Protein AF-A0AAD4SGM9-F1 (afdb_monomer_lite)

Structure (mmCIF, N/CA/C/O backbone):
data_AF-A0AAD4SGM9-F1
#
_entry.id   AF-A0AAD4SGM9-F1
#
loop_
_atom_site.group_PDB
_atom_site.id
_atom_site.type_symbol
_atom_site.label_atom_id
_atom_site.label_alt_id
_atom_site.label_comp_id
_atom_site.label_asym_id
_atom_site.label_entity_id
_atom_site.label_seq_id
_atom_site.pdbx_PDB_ins_code
_atom_site.Cartn_x
_atom_site.Cartn_y
_atom_site.Cartn_z
_atom_site.occupancy
_atom_site.B_iso_or_equiv
_atom_site.auth_seq_id
_atom_site.auth_comp_id
_atom_site.auth_asym_id
_atom_site.auth_atom_id
_atom_site.pdbx_PDB_model_num
ATOM 1 N N . MET A 1 1 ? 13.189 11.223 -0.824 1.00 64.12 1 MET A N 1
ATOM 2 C CA . MET A 1 1 ? 12.461 10.215 -1.635 1.00 64.12 1 MET A CA 1
ATOM 3 C C . MET A 1 1 ? 12.218 8.925 -0.854 1.00 64.12 1 MET A C 1
ATOM 5 O O . MET A 1 1 ? 11.061 8.575 -0.676 1.00 64.12 1 MET A O 1
ATOM 9 N N . ALA A 1 2 ? 13.253 8.268 -0.309 1.00 76.12 2 ALA A N 1
ATOM 10 C CA . ALA A 1 2 ? 13.083 7.045 0.494 1.00 76.12 2 ALA A CA 1
ATOM 11 C C . ALA A 1 2 ? 12.169 7.223 1.727 1.00 76.12 2 ALA A C 1
ATOM 13 O O . ALA A 1 2 ? 11.315 6.381 1.979 1.00 76.12 2 ALA A O 1
ATOM 14 N N . GLU A 1 3 ? 12.284 8.343 2.451 1.00 84.44 3 GLU A N 1
ATOM 15 C CA . GLU A 1 3 ? 11.431 8.626 3.621 1.00 84.44 3 GLU A CA 1
ATOM 16 C C . GLU A 1 3 ? 9.948 8.777 3.267 1.00 84.44 3 GLU A C 1
ATOM 18 O O . GLU A 1 3 ? 9.076 8.388 4.036 1.00 84.44 3 GLU A O 1
ATOM 23 N N . GLN A 1 4 ? 9.649 9.309 2.082 1.00 86.50 4 GLN A N 1
ATOM 24 C CA . GLN A 1 4 ? 8.273 9.518 1.646 1.00 86.50 4 GLN A CA 1
ATOM 25 C C . GLN A 1 4 ? 7.598 8.180 1.314 1.00 86.50 4 GLN A C 1
ATOM 27 O O . GLN A 1 4 ? 6.468 7.936 1.729 1.00 86.50 4 GLN A O 1
ATOM 32 N N . LEU A 1 5 ? 8.318 7.281 0.634 1.00 86.50 5 LEU A N 1
ATOM 33 C CA . LEU A 1 5 ? 7.852 5.916 0.372 1.00 86.50 5 LEU A CA 1
ATOM 34 C C . LEU A 1 5 ? 7.691 5.112 1.663 1.00 86.50 5 LEU A C 1
ATOM 36 O O . LEU A 1 5 ? 6.712 4.388 1.808 1.00 86.50 5 LEU A O 1
ATOM 40 N N . ASP A 1 6 ? 8.598 5.283 2.625 1.00 86.44 6 ASP A N 1
ATOM 41 C CA . ASP A 1 6 ? 8.473 4.655 3.941 1.00 86.44 6 ASP A CA 1
ATOM 42 C C . ASP A 1 6 ? 7.183 5.090 4.660 1.00 86.44 6 ASP A C 1
ATOM 44 O O . ASP A 1 6 ? 6.452 4.244 5.179 1.00 86.44 6 ASP A O 1
ATOM 48 N N . MET A 1 7 ? 6.834 6.383 4.617 1.00 88.19 7 MET A N 1
ATOM 49 C CA . MET A 1 7 ? 5.556 6.875 5.151 1.00 88.19 7 MET A CA 1
ATOM 50 C C . MET A 1 7 ? 4.350 6.278 4.416 1.00 88.19 7 MET A C 1
ATOM 52 O O . MET A 1 7 ? 3.395 5.839 5.062 1.00 88.19 7 MET A O 1
ATOM 56 N N . ILE A 1 8 ? 4.401 6.214 3.082 1.00 90.25 8 ILE A N 1
ATOM 57 C CA . ILE A 1 8 ? 3.328 5.619 2.275 1.00 90.25 8 ILE A CA 1
ATOM 58 C C . ILE A 1 8 ? 3.147 4.144 2.645 1.00 90.25 8 ILE A C 1
ATOM 60 O O . ILE A 1 8 ? 2.029 3.729 2.939 1.00 90.25 8 ILE A O 1
ATOM 64 N N . PHE A 1 9 ? 4.221 3.353 2.710 1.00 90.81 9 PHE A N 1
ATOM 65 C CA . PHE A 1 9 ? 4.148 1.925 3.039 1.00 90.81 9 PHE A CA 1
ATOM 66 C C . PHE A 1 9 ? 3.720 1.664 4.484 1.00 90.81 9 PHE A C 1
ATOM 68 O O . PHE A 1 9 ? 3.059 0.659 4.750 1.00 90.81 9 PHE A O 1
ATOM 75 N N . LYS A 1 10 ? 4.037 2.566 5.419 1.00 90.00 10 LYS A N 1
ATOM 76 C CA . LYS A 1 10 ? 3.530 2.491 6.796 1.00 90.00 10 LYS A CA 1
ATOM 77 C C . LYS A 1 10 ? 2.008 2.594 6.864 1.00 90.00 10 LYS A C 1
ATOM 79 O O . LYS A 1 10 ? 1.408 1.899 7.673 1.00 90.00 10 LYS A O 1
ATOM 84 N N . LEU A 1 11 ? 1.395 3.422 6.017 1.00 92.25 11 LEU A N 1
ATOM 85 C CA . LEU A 1 11 ? -0.060 3.610 5.969 1.00 92.25 11 LEU A CA 1
ATOM 86 C C . LEU A 1 11 ? -0.756 2.575 5.074 1.00 92.25 11 LEU A C 1
ATOM 88 O O . LEU A 1 11 ? -1.763 1.969 5.456 1.00 92.25 11 LEU A O 1
ATOM 92 N N . CYS A 1 12 ? -0.206 2.361 3.882 1.00 93.25 12 CYS A N 1
ATOM 93 C CA . CYS A 1 12 ? -0.817 1.583 2.807 1.00 93.25 12 CYS A CA 1
ATOM 94 C C . CYS A 1 12 ? -0.488 0.088 2.875 1.00 93.25 12 CYS A C 1
ATO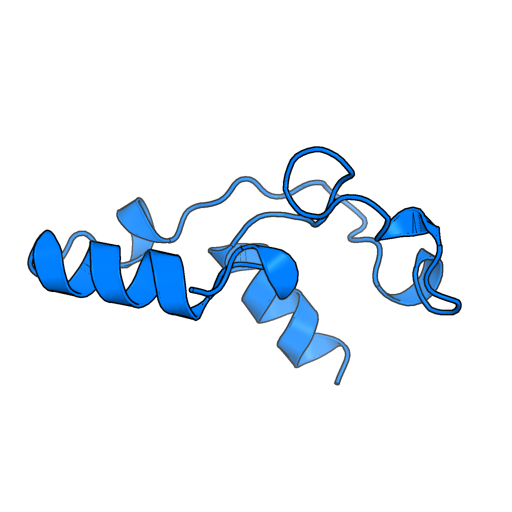M 96 O O . CYS A 1 12 ? -1.148 -0.709 2.206 1.00 93.25 12 CYS A O 1
ATOM 98 N N . GLY A 1 13 ? 0.486 -0.288 3.706 1.00 92.69 13 GLY A N 1
ATOM 99 C CA . GLY A 1 13 ? 1.082 -1.616 3.761 1.00 92.69 13 GLY A CA 1
ATOM 100 C C . GLY A 1 13 ? 2.299 -1.739 2.844 1.00 92.69 13 GLY A C 1
ATOM 101 O O . GLY A 1 13 ? 2.481 -0.968 1.904 1.00 92.69 13 GLY A O 1
ATOM 102 N N . SER A 1 14 ? 3.159 -2.719 3.118 1.00 92.12 14 SER A N 1
ATOM 103 C CA . SER A 1 14 ? 4.329 -2.979 2.277 1.00 92.12 14 SER A CA 1
ATOM 104 C C . SER A 1 14 ? 3.928 -3.517 0.899 1.00 92.12 14 SER A C 1
ATOM 106 O O . SER A 1 14 ? 3.059 -4.397 0.826 1.00 92.12 14 SER A O 1
ATOM 108 N N . PRO A 1 15 ? 4.577 -3.053 -0.184 1.00 91.31 15 PRO A N 1
ATOM 109 C CA . PRO A 1 15 ? 4.289 -3.524 -1.530 1.00 91.31 15 PRO A CA 1
ATOM 110 C C . PRO A 1 15 ? 4.683 -4.998 -1.684 1.00 91.31 15 PRO A C 1
ATOM 112 O O . PRO A 1 15 ? 5.722 -5.447 -1.188 1.00 91.31 15 PRO A O 1
ATOM 115 N N . ASN A 1 16 ? 3.825 -5.762 -2.346 1.00 90.00 16 ASN A N 1
ATOM 116 C CA . ASN A 1 16 ? 3.979 -7.180 -2.641 1.00 90.00 16 ASN A CA 1
ATOM 117 C C . ASN A 1 16 ? 3.152 -7.538 -3.888 1.00 90.00 16 ASN A C 1
ATOM 119 O O . ASN A 1 16 ? 2.318 -6.761 -4.330 1.00 90.00 16 ASN A O 1
ATOM 123 N N . GLU A 1 17 ? 3.337 -8.738 -4.432 1.00 89.88 17 GLU A N 1
ATOM 124 C CA . GLU A 1 17 ? 2.673 -9.143 -5.683 1.00 89.88 17 GLU A CA 1
ATOM 125 C C . GLU A 1 17 ? 1.142 -9.292 -5.575 1.00 89.88 17 GLU A C 1
ATOM 127 O O . GLU A 1 17 ? 0.479 -9.436 -6.595 1.00 89.88 17 GLU A O 1
ATOM 132 N N . VAL A 1 18 ? 0.564 -9.248 -4.367 1.00 89.88 18 VAL A N 1
ATOM 133 C CA . VAL A 1 18 ? -0.896 -9.249 -4.176 1.00 89.88 18 VAL A CA 1
ATOM 134 C C . VAL A 1 18 ? -1.470 -7.836 -4.285 1.00 89.88 18 VAL A C 1
ATOM 136 O O . VAL A 1 18 ? -2.537 -7.666 -4.862 1.00 89.88 18 VAL A O 1
ATOM 139 N N . ASN A 1 19 ? -0.793 -6.825 -3.727 1.00 89.06 19 ASN A N 1
ATOM 140 C CA . ASN A 1 19 ? -1.284 -5.438 -3.722 1.00 89.06 19 ASN A CA 1
ATOM 141 C C . ASN A 1 19 ? -0.663 -4.543 -4.806 1.00 89.06 19 ASN A C 1
ATOM 143 O O . ASN A 1 19 ? -1.169 -3.448 -5.031 1.00 89.06 19 ASN A O 1
ATOM 147 N N . TRP A 1 20 ? 0.420 -4.992 -5.440 1.00 92.06 20 TRP A N 1
ATOM 148 C CA . TRP A 1 20 ? 1.065 -4.349 -6.577 1.00 92.06 20 TRP A CA 1
ATOM 149 C C . TRP A 1 20 ? 1.764 -5.400 -7.458 1.00 92.06 20 TRP A C 1
ATOM 151 O O . TRP A 1 20 ? 2.974 -5.630 -7.335 1.00 92.06 20 TRP A O 1
ATOM 161 N N . PRO A 1 21 ? 1.012 -6.064 -8.354 1.00 92.25 21 PRO A N 1
ATOM 162 C CA . PRO A 1 21 ? 1.560 -7.034 -9.292 1.00 92.25 21 PRO A CA 1
ATOM 163 C C . PRO A 1 21 ? 2.654 -6.424 -10.177 1.00 92.25 21 PRO A C 1
ATOM 165 O O . PRO A 1 21 ? 2.488 -5.359 -10.770 1.00 92.25 21 PRO A O 1
ATOM 168 N N . GLY A 1 22 ? 3.790 -7.110 -10.288 1.00 90.31 22 GLY A N 1
ATOM 169 C CA . GLY A 1 22 ? 4.941 -6.652 -11.063 1.00 90.31 22 GLY A CA 1
ATOM 170 C C . GLY A 1 22 ? 5.872 -5.690 -10.325 1.00 90.31 22 GLY A C 1
ATOM 171 O O . GLY A 1 22 ? 6.881 -5.292 -10.909 1.00 90.31 22 GLY A O 1
ATOM 172 N N . PHE A 1 23 ? 5.612 -5.365 -9.052 1.00 89.38 23 PHE A N 1
ATOM 173 C CA . PHE A 1 23 ? 6.490 -4.498 -8.263 1.00 89.38 23 PHE A CA 1
ATOM 174 C C . PHE A 1 23 ? 7.925 -5.053 -8.141 1.00 89.38 23 PHE A C 1
ATOM 176 O O . PHE A 1 23 ? 8.900 -4.302 -8.139 1.00 89.38 23 PHE A O 1
ATOM 183 N N . SER A 1 24 ? 8.091 -6.378 -8.119 1.00 88.94 24 SER A N 1
ATOM 184 C CA . SER A 1 24 ? 9.415 -7.026 -8.127 1.00 88.94 24 SER A CA 1
ATOM 185 C C . SER A 1 24 ? 10.261 -6.759 -9.379 1.00 88.94 24 SER A C 1
ATOM 187 O O . SER A 1 24 ? 11.471 -6.982 -9.350 1.00 88.94 24 SER A O 1
ATOM 189 N N . LYS A 1 25 ? 9.657 -6.275 -10.471 1.00 90.44 25 LYS A N 1
ATOM 190 C CA . LYS A 1 25 ? 10.343 -6.005 -11.744 1.00 90.44 25 LYS A CA 1
ATOM 191 C C . LYS A 1 25 ? 10.980 -4.615 -11.801 1.00 90.44 25 LYS A C 1
ATOM 193 O O . LYS A 1 25 ? 11.723 -4.341 -12.741 1.00 90.44 25 LYS A O 1
ATOM 198 N N . PHE A 1 26 ? 10.699 -3.735 -10.834 1.00 88.38 26 PHE A N 1
ATOM 199 C CA . PHE A 1 26 ? 11.302 -2.404 -10.813 1.00 88.38 26 PHE A CA 1
ATOM 200 C C . PHE A 1 26 ? 12.808 -2.484 -10.511 1.00 88.38 26 PHE A C 1
ATOM 202 O O . PHE A 1 26 ? 13.204 -3.201 -9.588 1.00 88.38 26 PHE A O 1
ATOM 209 N N . PRO A 1 27 ? 13.654 -1.698 -11.207 1.00 87.56 27 PRO A N 1
ATOM 210 C CA . PRO A 1 27 ? 15.100 -1.668 -10.962 1.00 87.56 27 PRO A CA 1
ATOM 211 C C . PRO A 1 27 ? 15.457 -1.355 -9.503 1.00 87.56 27 PRO A C 1
ATOM 213 O O . PRO A 1 27 ? 16.427 -1.873 -8.955 1.00 87.56 27 PRO A O 1
ATOM 216 N N . GLU A 1 28 ? 14.641 -0.527 -8.854 1.00 82.81 28 GLU A N 1
ATOM 217 C CA . GLU A 1 28 ? 14.865 -0.037 -7.496 1.00 82.81 28 GLU A CA 1
ATOM 218 C C . GLU A 1 28 ? 14.184 -0.901 -6.416 1.00 82.81 28 GLU A C 1
ATOM 220 O O . GLU A 1 28 ? 14.203 -0.542 -5.238 1.00 82.81 28 GLU A O 1
ATOM 225 N N . TYR A 1 29 ? 13.620 -2.063 -6.778 1.00 84.25 29 TYR A N 1
ATOM 226 C CA . TYR A 1 29 ? 12.882 -2.944 -5.860 1.00 84.25 29 TYR A CA 1
ATOM 227 C C . TYR A 1 29 ? 13.649 -3.231 -4.561 1.00 84.25 29 TYR A C 1
ATOM 229 O O . TYR A 1 29 ? 13.106 -3.088 -3.467 1.00 84.25 29 TYR A O 1
ATOM 237 N N . ASN A 1 30 ? 14.937 -3.575 -4.658 1.00 82.50 30 ASN A N 1
ATOM 238 C CA . ASN A 1 30 ? 15.761 -3.883 -3.484 1.00 82.50 30 ASN A CA 1
ATOM 239 C C . ASN A 1 30 ? 16.044 -2.660 -2.598 1.00 82.50 30 ASN A C 1
ATOM 241 O O . ASN A 1 30 ? 16.256 -2.822 -1.400 1.00 82.50 30 ASN A O 1
ATOM 245 N N . SER A 1 31 ? 16.031 -1.455 -3.174 1.00 82.62 31 SER A N 1
ATOM 246 C CA . SER A 1 31 ? 16.226 -0.198 -2.442 1.00 82.62 31 SER A CA 1
ATOM 247 C C . SER A 1 31 ? 14.974 0.184 -1.647 1.00 82.62 31 SER A C 1
ATOM 249 O O . SER A 1 31 ? 15.067 0.702 -0.535 1.00 82.62 31 SER A O 1
ATOM 251 N N . PHE A 1 32 ? 13.792 -0.124 -2.190 1.00 77.19 32 PHE A N 1
ATOM 252 C CA . PHE A 1 32 ? 12.505 0.232 -1.588 1.00 77.19 32 PHE A CA 1
ATOM 253 C C . PHE A 1 32 ? 11.854 -0.882 -0.777 1.00 77.19 32 PHE A C 1
ATOM 255 O O . PHE A 1 32 ? 10.866 -0.629 -0.089 1.00 77.19 32 PHE A O 1
ATOM 262 N N . LYS A 1 33 ? 12.389 -2.105 -0.823 1.00 76.62 33 LYS A N 1
ATOM 263 C CA . LYS A 1 33 ? 11.861 -3.230 -0.056 1.00 76.62 33 LYS A CA 1
ATOM 264 C C . LYS A 1 33 ? 11.980 -2.942 1.449 1.00 76.62 33 LYS A C 1
ATOM 266 O O . LYS A 1 33 ? 13.093 -2.898 1.980 1.00 76.62 33 LYS A O 1
ATOM 271 N N . PRO A 1 34 ? 10.860 -2.788 2.175 1.00 75.00 34 PRO A N 1
ATOM 272 C CA . PRO A 1 34 ? 10.919 -2.536 3.605 1.00 75.00 34 PRO A CA 1
ATOM 273 C C . PRO A 1 34 ? 11.492 -3.757 4.338 1.00 75.00 34 PRO A C 1
ATOM 275 O O . PRO A 1 34 ? 11.160 -4.903 4.032 1.00 75.00 34 PRO A O 1
ATOM 278 N N . LYS A 1 35 ? 12.342 -3.513 5.347 1.00 79.12 35 LYS A N 1
ATOM 279 C CA . LYS A 1 35 ? 12.996 -4.575 6.144 1.00 79.12 35 LYS A CA 1
ATOM 280 C C . LYS A 1 35 ? 11.997 -5.485 6.863 1.00 79.12 35 LYS A C 1
ATOM 282 O O . LYS A 1 35 ? 12.309 -6.637 7.149 1.00 79.12 35 LYS A O 1
ATOM 287 N N . LYS A 1 36 ? 10.820 -4.954 7.199 1.00 83.94 36 LYS A N 1
ATOM 288 C CA . LYS A 1 36 ? 9.721 -5.681 7.837 1.00 83.94 36 LYS A CA 1
ATOM 289 C C . LYS A 1 36 ? 8.432 -5.388 7.070 1.00 83.94 36 LYS A C 1
ATOM 291 O O . LYS A 1 36 ? 8.145 -4.210 6.865 1.00 83.94 36 LYS A O 1
ATOM 296 N N . PRO A 1 37 ? 7.655 -6.413 6.678 1.00 86.31 37 PRO A N 1
ATOM 297 C CA . PRO A 1 37 ? 6.341 -6.201 6.093 1.00 86.31 37 PRO A CA 1
ATOM 298 C C . PRO A 1 37 ? 5.430 -5.470 7.082 1.00 86.31 37 PRO A C 1
ATOM 300 O O . PRO A 1 37 ? 5.278 -5.892 8.230 1.00 86.31 37 PRO A O 1
ATOM 303 N N . VAL A 1 38 ? 4.817 -4.386 6.628 1.00 90.81 38 VAL A N 1
ATOM 304 C CA . VAL A 1 38 ? 3.827 -3.602 7.364 1.00 90.81 38 VAL A CA 1
ATOM 305 C C . VAL A 1 38 ? 2.453 -3.902 6.778 1.00 90.81 38 VAL A C 1
ATOM 307 O O . VAL A 1 38 ? 2.294 -4.012 5.561 1.00 90.81 38 VAL A O 1
ATOM 310 N N . LYS A 1 39 ? 1.453 -4.068 7.645 1.00 91.06 39 LYS A N 1
ATOM 311 C CA . LYS A 1 39 ? 0.058 -4.237 7.228 1.00 91.06 39 LYS A CA 1
ATOM 312 C C . LYS A 1 39 ? -0.566 -2.873 6.949 1.00 91.06 39 LYS A C 1
ATOM 314 O O . LYS A 1 39 ? -0.246 -1.906 7.631 1.00 91.06 39 LYS A O 1
ATOM 319 N N . ARG A 1 40 ? -1.487 -2.814 5.985 1.00 93.25 40 ARG A N 1
ATOM 320 C CA . ARG A 1 40 ? -2.289 -1.612 5.729 1.00 93.25 40 ARG A CA 1
ATOM 321 C C . ARG A 1 40 ? -3.059 -1.230 6.993 1.00 93.25 40 ARG A C 1
ATOM 323 O O . ARG A 1 40 ? -3.765 -2.070 7.546 1.00 93.25 40 ARG A O 1
ATOM 330 N N . CYS A 1 41 ? -2.944 0.023 7.419 1.00 94.38 41 CYS A N 1
ATOM 331 C CA . CYS A 1 41 ? -3.618 0.547 8.611 1.00 94.38 41 CYS A CA 1
ATOM 332 C C . CYS A 1 41 ? -4.383 1.852 8.348 1.00 94.38 41 CYS A C 1
ATOM 334 O O . CYS A 1 41 ? -4.914 2.439 9.285 1.00 94.38 41 CYS A O 1
ATOM 336 N N . LEU A 1 42 ? -4.494 2.293 7.088 1.00 93.25 42 LEU A N 1
ATOM 337 C CA . LEU A 1 42 ? -5.163 3.544 6.713 1.00 93.25 42 LEU A CA 1
ATOM 338 C C . LEU A 1 42 ? -6.561 3.693 7.328 1.00 93.25 42 LEU A C 1
ATOM 340 O O . LEU A 1 42 ? -6.854 4.701 7.960 1.00 93.25 42 LEU A O 1
ATOM 344 N N . ARG A 1 43 ? -7.414 2.670 7.227 1.00 91.81 43 ARG A N 1
ATOM 345 C CA . ARG A 1 43 ? -8.778 2.731 7.783 1.00 91.81 43 ARG A CA 1
ATOM 346 C C . ARG A 1 43 ? -8.797 2.908 9.303 1.00 91.81 43 ARG A C 1
ATOM 348 O O . ARG A 1 43 ? -9.686 3.565 9.829 1.00 91.81 43 ARG A O 1
ATOM 355 N N . GLU A 1 44 ? -7.813 2.348 10.001 1.00 92.81 44 GLU A N 1
ATOM 356 C CA . GLU A 1 44 ? -7.669 2.500 11.449 1.00 92.81 44 GLU A CA 1
ATOM 357 C C . GLU A 1 44 ? -7.115 3.884 11.810 1.00 92.81 44 GLU A C 1
ATOM 359 O O . GLU A 1 44 ? -7.652 4.552 12.694 1.00 92.81 44 GLU A O 1
ATOM 364 N N . ALA A 1 45 ? -6.096 4.347 11.080 1.00 92.56 45 ALA A N 1
ATOM 365 C CA . ALA A 1 45 ? -5.475 5.656 11.272 1.00 92.56 45 ALA A CA 1
ATOM 366 C C . ALA A 1 45 ? -6.456 6.815 11.020 1.00 92.56 45 ALA A C 1
ATOM 368 O O . ALA A 1 45 ? -6.404 7.832 11.706 1.00 92.56 45 ALA A O 1
ATOM 369 N N . PHE A 1 46 ? -7.384 6.641 10.077 1.00 93.06 46 PHE A N 1
ATOM 370 C CA . PHE A 1 46 ? -8.364 7.650 9.675 1.00 93.06 46 PHE A CA 1
ATOM 371 C C . PHE A 1 46 ? -9.783 7.351 10.195 1.00 93.06 46 PHE A C 1
ATOM 373 O O . PHE A 1 46 ? -10.749 7.943 9.725 1.00 93.06 46 PHE A O 1
ATOM 380 N N . ARG A 1 47 ? -9.936 6.497 11.219 1.00 92.56 47 ARG A N 1
ATOM 381 C CA . ARG A 1 47 ? -11.246 6.104 11.791 1.00 92.56 47 ARG A C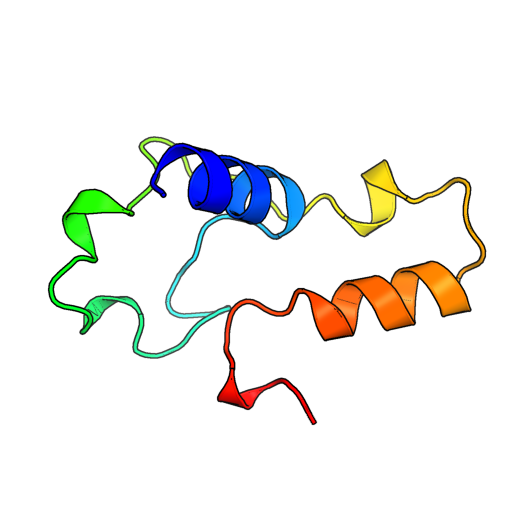A 1
ATOM 382 C C . ARG A 1 47 ? -12.110 7.258 12.323 1.00 92.56 47 ARG A C 1
ATOM 384 O O . ARG A 1 47 ? -13.286 7.064 12.596 1.00 92.56 47 ARG A O 1
ATOM 391 N N . GLN A 1 48 ? -11.502 8.423 12.538 1.00 94.75 48 GLN A N 1
ATOM 392 C CA . GLN A 1 48 ? -12.162 9.647 13.001 1.00 94.75 48 GLN A CA 1
ATOM 393 C C . GLN A 1 48 ? -12.926 10.387 11.892 1.00 94.75 48 GLN A C 1
ATOM 395 O O . GLN A 1 48 ? -13.726 11.267 12.195 1.00 94.75 48 GLN A O 1
ATOM 400 N N . TYR A 1 49 ? -12.669 10.049 10.626 1.00 93.25 49 TYR A N 1
ATOM 401 C CA . TYR A 1 49 ? -13.347 10.624 9.466 1.00 93.25 49 TYR A CA 1
ATOM 402 C C . TYR A 1 49 ? -14.552 9.773 9.049 1.00 93.25 49 TYR A C 1
ATOM 404 O O . TYR A 1 49 ? -14.704 8.623 9.474 1.00 93.25 49 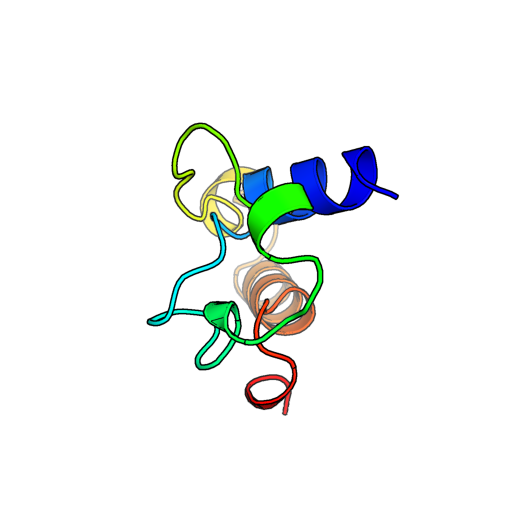TYR A O 1
ATOM 412 N N . GLY A 1 50 ? -15.422 10.335 8.207 1.00 93.56 50 GLY A N 1
ATOM 413 C CA . GLY A 1 50 ? -16.578 9.617 7.684 1.00 93.56 50 GLY A CA 1
ATOM 414 C C . GLY A 1 50 ? -16.163 8.426 6.820 1.00 93.56 50 GLY A C 1
ATOM 415 O O . GLY A 1 50 ? -15.129 8.445 6.156 1.00 93.56 50 GLY A O 1
ATOM 416 N N . ARG A 1 51 ? -16.999 7.378 6.781 1.00 92.31 51 ARG A N 1
ATOM 417 C CA . ARG A 1 51 ? -16.734 6.165 5.983 1.00 92.31 51 ARG A CA 1
ATOM 418 C C . ARG A 1 51 ? -16.409 6.487 4.519 1.00 92.31 51 ARG A C 1
ATOM 420 O O . ARG A 1 51 ? -15.495 5.885 3.968 1.00 92.31 51 ARG A O 1
ATOM 427 N N . HIS A 1 52 ? -17.153 7.414 3.916 1.00 92.56 52 HIS A N 1
ATOM 428 C CA . HIS A 1 52 ? -16.963 7.816 2.521 1.00 92.56 52 HIS A CA 1
ATOM 429 C C . HIS A 1 52 ? -15.642 8.560 2.302 1.00 92.56 52 HIS A C 1
ATOM 431 O O . HIS A 1 52 ? -14.951 8.283 1.327 1.00 92.56 52 HIS A O 1
ATOM 437 N N . ASP A 1 53 ? -15.246 9.427 3.235 1.00 92.25 53 ASP A N 1
ATOM 438 C CA . ASP A 1 53 ? -13.984 10.173 3.155 1.00 92.25 53 ASP A CA 1
ATOM 439 C C . ASP A 1 53 ? -12.785 9.224 3.257 1.00 92.25 53 ASP A C 1
ATOM 441 O O . ASP A 1 53 ? -11.823 9.327 2.495 1.00 92.25 53 ASP A O 1
ATOM 445 N N . VAL A 1 54 ? -12.866 8.253 4.176 1.00 93.56 54 VAL A N 1
ATOM 446 C CA . VAL A 1 54 ? -11.835 7.223 4.348 1.00 93.56 54 VAL A CA 1
ATOM 447 C C . VAL A 1 54 ? -11.755 6.322 3.122 1.00 93.56 54 VAL A C 1
ATOM 449 O O . VAL A 1 54 ? -10.657 5.966 2.720 1.00 93.56 54 VAL A O 1
ATOM 452 N N . GLU A 1 55 ? -12.884 5.945 2.524 1.00 91.88 55 GLU A N 1
ATOM 453 C CA . GLU A 1 55 ? -12.920 5.109 1.319 1.00 91.88 55 GLU A CA 1
ATOM 454 C C . GLU A 1 55 ? -12.341 5.829 0.098 1.00 91.88 55 GLU A C 1
ATOM 456 O O . GLU A 1 55 ? -11.534 5.247 -0.626 1.00 91.88 55 GLU A O 1
ATOM 461 N N . LEU A 1 56 ? -12.672 7.111 -0.083 1.00 92.19 56 LEU A N 1
ATOM 462 C CA . LEU A 1 56 ? -12.062 7.945 -1.114 1.00 92.19 56 LEU A CA 1
ATOM 463 C C . LEU A 1 56 ? -10.544 8.028 -0.922 1.00 92.19 56 LEU A C 1
ATOM 465 O O . LEU A 1 56 ? -9.787 7.802 -1.866 1.00 92.19 56 LEU A O 1
ATOM 469 N N . LEU A 1 57 ? -10.095 8.303 0.305 1.00 91.25 57 LEU A N 1
ATOM 470 C CA . LEU A 1 57 ? -8.672 8.349 0.623 1.00 91.25 57 LEU A CA 1
ATOM 471 C C . LEU A 1 57 ? -7.992 6.996 0.365 1.00 91.25 57 LEU A C 1
ATOM 473 O O . LEU A 1 57 ? -6.911 6.974 -0.214 1.00 91.25 57 LEU A O 1
ATOM 477 N N . ASP A 1 58 ? -8.629 5.884 0.754 1.00 89.44 58 ASP A N 1
ATOM 478 C CA . ASP A 1 58 ? -8.137 4.511 0.568 1.00 89.44 58 ASP A CA 1
ATOM 479 C C . ASP A 1 58 ? -7.838 4.227 -0.911 1.00 89.44 58 ASP A C 1
ATOM 481 O O . ASP A 1 58 ? -6.777 3.676 -1.211 1.00 89.44 58 ASP A O 1
ATOM 485 N N . ASN A 1 59 ? -8.728 4.674 -1.804 1.00 89.31 59 ASN A N 1
ATOM 486 C CA . ASN A 1 59 ? -8.596 4.525 -3.253 1.00 89.31 59 ASN A CA 1
ATOM 487 C C . ASN A 1 59 ? -7.482 5.411 -3.831 1.00 89.31 59 ASN A C 1
ATOM 489 O O . ASN A 1 59 ? -6.681 4.929 -4.632 1.00 89.31 59 ASN A O 1
ATOM 493 N N . ILE A 1 60 ? -7.393 6.677 -3.399 1.00 89.00 60 ILE A N 1
ATOM 494 C CA . ILE A 1 60 ? -6.379 7.634 -3.883 1.00 89.00 60 ILE A CA 1
ATOM 495 C C .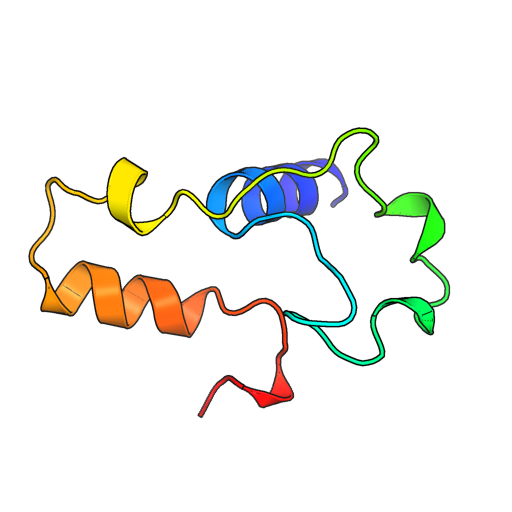 ILE A 1 60 ? -4.957 7.159 -3.562 1.00 89.00 60 ILE A C 1
ATOM 497 O O . ILE A 1 60 ? -4.038 7.397 -4.343 1.00 89.00 60 ILE A O 1
ATOM 501 N N . VAL A 1 61 ? -4.758 6.476 -2.429 1.00 88.81 61 VAL A N 1
ATOM 502 C CA . VAL A 1 61 ? -3.438 5.966 -2.016 1.00 88.81 61 VAL A CA 1
ATOM 503 C C . VAL A 1 61 ? -3.247 4.471 -2.298 1.00 88.81 61 VAL A C 1
ATOM 505 O O . VAL A 1 61 ? -2.525 3.762 -1.586 1.00 88.81 61 VAL A O 1
ATOM 508 N N . THR A 1 62 ? -3.904 3.963 -3.338 1.00 90.75 62 THR A N 1
ATOM 509 C CA . THR A 1 62 ? -3.646 2.610 -3.842 1.00 90.75 62 THR A CA 1
ATOM 510 C C . THR A 1 62 ? -2.224 2.522 -4.395 1.00 90.75 62 THR A C 1
ATOM 512 O O . THR A 1 62 ? -1.770 3.409 -5.112 1.00 90.75 62 THR A O 1
ATOM 515 N N . LEU A 1 63 ? -1.495 1.465 -4.024 1.00 90.38 63 LEU A N 1
ATOM 516 C CA . LEU A 1 63 ? -0.091 1.306 -4.417 1.00 90.38 63 LEU A CA 1
ATOM 517 C C . LEU A 1 63 ? 0.062 0.965 -5.900 1.00 90.38 63 LEU A C 1
ATOM 519 O O . LEU A 1 63 ? 0.970 1.477 -6.544 1.00 90.38 63 LEU A O 1
ATOM 523 N N . ASP A 1 64 ? -0.810 0.103 -6.422 1.00 90.31 64 ASP A N 1
ATOM 524 C CA . ASP A 1 64 ? -0.829 -0.255 -7.834 1.00 90.31 64 ASP A CA 1
ATOM 525 C C . ASP A 1 64 ? -1.512 0.847 -8.660 1.00 90.31 64 ASP A C 1
ATOM 527 O O . ASP A 1 64 ? -2.728 1.030 -8.539 1.00 90.31 64 ASP A O 1
ATOM 531 N N . PRO A 1 65 ? -0.779 1.548 -9.545 1.00 86.00 65 PRO A N 1
ATOM 532 C CA . PRO A 1 65 ? -1.358 2.586 -10.389 1.00 86.00 65 PRO A CA 1
ATOM 533 C C . PRO A 1 65 ? -2.448 2.056 -11.327 1.00 86.00 65 PRO A C 1
ATOM 535 O O . PRO A 1 65 ? -3.319 2.819 -11.725 1.00 86.00 65 PRO A O 1
ATOM 538 N N . SER A 1 66 ? -2.419 0.766 -11.686 1.00 86.94 66 SER A N 1
ATOM 539 C CA . SER A 1 66 ? -3.426 0.158 -12.568 1.00 86.94 66 SER A CA 1
ATOM 540 C C . SER A 1 66 ? -4.780 -0.065 -11.890 1.00 86.94 66 SER A C 1
ATOM 542 O O . SER A 1 66 ? -5.776 -0.301 -12.569 1.00 86.94 66 SER A O 1
ATOM 544 N N . GLN A 1 67 ? -4.814 -0.010 -10.556 1.00 82.88 67 GLN A N 1
ATOM 545 C CA . GLN A 1 67 ? -6.029 -0.154 -9.752 1.00 82.88 67 GLN A CA 1
ATOM 546 C C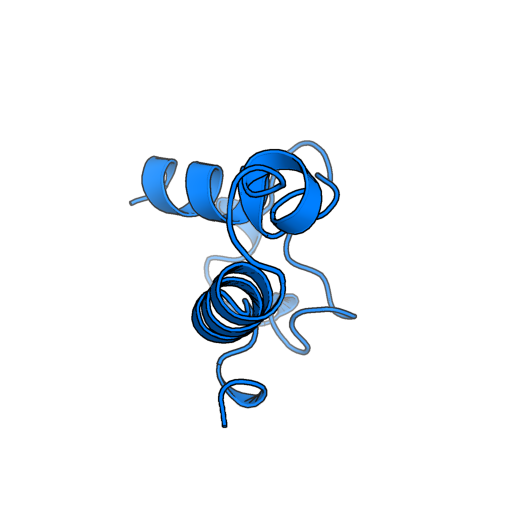 . GLN A 1 67 ? -6.685 1.198 -9.438 1.00 82.88 67 GLN A C 1
ATOM 548 O O . GLN A 1 67 ? -7.781 1.226 -8.879 1.00 82.88 67 GLN A O 1
ATOM 553 N N . VAL A 1 68 ? -6.032 2.314 -9.776 1.00 76.25 68 VAL A N 1
ATOM 554 C CA . VAL A 1 68 ? -6.616 3.652 -9.661 1.00 76.25 68 VAL A CA 1
ATOM 555 C C . VAL A 1 68 ? -7.508 3.871 -10.886 1.00 76.25 68 VAL A C 1
ATOM 557 O O . VAL A 1 68 ? -7.006 3.952 -12.005 1.00 76.25 68 VAL A O 1
ATOM 560 N N . VAL A 1 69 ? -8.827 3.891 -10.667 1.00 57.78 69 VAL A N 1
ATOM 561 C CA . VAL A 1 69 ? -9.862 4.076 -11.705 1.00 57.78 69 VAL A CA 1
ATOM 562 C C . VAL A 1 69 ? -10.118 5.555 -11.964 1.00 57.78 69 VAL A C 1
ATOM 564 O O . VAL A 1 69 ? -10.2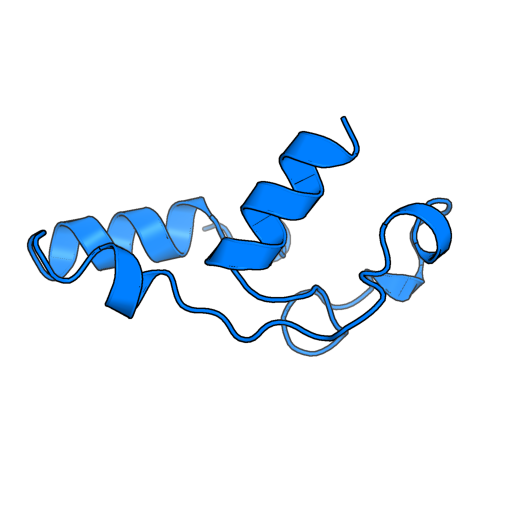30 6.304 -10.966 1.00 57.78 69 VAL A O 1
#

pLDDT: mean 87.89, std 6.68, range [57.78, 94.75]

Foldseek 3Di:
DLVVLVVLCQALWFDDCVQANCCVVDPCSVVNHDPDTHDHCQCVVVVVDDPVVSVVVNLVSRPHPVSND

Sequence (69 aa):
MAEQLDMIFKLCGSPNEVNWPGFSKFPEYNSFKPKKPVKRCLREAFRQYGRHDVELLDNIVTLDPSQVV

Secondary structure (DSSP, 8-state):
-HHHHHHHHHHH----TTTSTTGGGSTTHHHH--SS-----HHHHTTTS-HHHHHHHHHHT-SSGGG--

Organism: NCBI:txid357466

Radius of gyration: 12.61 Å; chains: 1; bounding box: 33×20×26 Å